Protein AF-A0A1C6A545-F1 (afdb_monomer_lite)

Structure (mmCIF, N/CA/C/O backbone):
data_AF-A0A1C6A545-F1
#
_entry.id   AF-A0A1C6A545-F1
#
loop_
_atom_site.group_PDB
_atom_site.id
_atom_site.type_symbol
_atom_site.label_atom_id
_atom_site.label_alt_id
_atom_site.label_comp_id
_atom_site.label_asym_id
_atom_site.label_entity_id
_atom_site.label_seq_id
_atom_site.pdbx_PDB_ins_code
_atom_site.Cartn_x
_atom_site.Cartn_y
_atom_site.Cartn_z
_atom_site.occupancy
_atom_site.B_iso_or_equiv
_atom_site.auth_seq_id
_atom_site.auth_comp_id
_atom_site.auth_asym_id
_atom_site.auth_atom_id
_atom_site.pdbx_PDB_model_num
ATOM 1 N N . MET A 1 1 ? 25.039 0.301 -13.880 1.00 51.09 1 MET A N 1
ATOM 2 C CA . MET A 1 1 ? 23.680 0.218 -13.299 1.00 51.09 1 MET A CA 1
ATOM 3 C C . MET A 1 1 ? 23.196 -1.158 -13.686 1.00 51.09 1 MET A C 1
ATOM 5 O O . MET A 1 1 ? 22.296 -1.303 -14.499 1.00 51.09 1 MET A O 1
ATOM 9 N N . ASP A 1 2 ? 23.925 -2.162 -13.220 1.00 51.72 2 ASP A N 1
ATOM 10 C CA . ASP A 1 2 ? 23.934 -3.459 -13.879 1.00 51.72 2 ASP A CA 1
ATOM 11 C C . ASP A 1 2 ? 23.204 -4.393 -12.917 1.00 51.72 2 ASP A C 1
ATOM 13 O O . ASP A 1 2 ? 23.581 -4.482 -11.751 1.00 51.72 2 ASP A O 1
ATOM 17 N N . ASP A 1 3 ? 22.106 -4.969 -13.412 1.00 74.62 3 ASP A N 1
ATOM 18 C CA . ASP A 1 3 ? 21.202 -5.942 -12.782 1.00 74.62 3 ASP A CA 1
ATOM 19 C C . ASP A 1 3 ? 19.946 -5.513 -12.007 1.00 74.62 3 ASP A C 1
ATOM 21 O O . ASP A 1 3 ? 19.265 -6.388 -11.479 1.00 74.62 3 ASP A O 1
ATOM 25 N N . ILE A 1 4 ? 19.475 -4.255 -12.047 1.00 82.94 4 ILE A N 1
ATOM 26 C CA . ILE A 1 4 ? 18.095 -3.992 -11.557 1.00 82.94 4 ILE A CA 1
ATOM 27 C C . ILE A 1 4 ? 17.042 -4.753 -12.384 1.00 82.94 4 ILE A C 1
ATOM 29 O O . ILE A 1 4 ? 16.079 -5.279 -11.837 1.00 82.94 4 ILE A O 1
ATOM 33 N N . LEU A 1 5 ? 17.245 -4.864 -13.701 1.00 81.31 5 LEU A N 1
ATOM 34 C CA . LEU A 1 5 ? 16.376 -5.644 -14.587 1.00 81.31 5 LEU A CA 1
ATOM 35 C C . LEU A 1 5 ? 16.399 -7.137 -14.272 1.00 81.31 5 LEU A C 1
ATOM 37 O O . LEU A 1 5 ? 15.358 -7.784 -14.309 1.00 81.31 5 LEU A O 1
ATOM 41 N N . TYR A 1 6 ? 17.577 -7.674 -13.970 1.00 83.75 6 TYR A N 1
ATOM 42 C CA . TYR A 1 6 ? 17.747 -9.079 -13.625 1.00 83.75 6 TYR A CA 1
ATOM 43 C C . TYR A 1 6 ? 17.156 -9.390 -12.248 1.00 83.75 6 TYR A C 1
ATOM 45 O O . TYR A 1 6 ? 16.419 -10.360 -12.112 1.00 83.75 6 TYR A O 1
ATOM 53 N N . ALA A 1 7 ? 17.373 -8.518 -11.257 1.00 87.00 7 ALA A N 1
ATOM 54 C CA . ALA A 1 7 ? 16.747 -8.632 -9.943 1.00 87.00 7 ALA A CA 1
ATOM 55 C C . ALA A 1 7 ? 15.213 -8.543 -10.033 1.00 87.00 7 ALA A C 1
ATOM 57 O O . ALA A 1 7 ? 14.513 -9.341 -9.415 1.00 87.00 7 ALA A O 1
ATOM 58 N N . LEU A 1 8 ? 14.673 -7.635 -10.857 1.00 84.12 8 LEU A N 1
ATOM 59 C CA . LEU A 1 8 ? 13.237 -7.578 -11.156 1.00 84.12 8 LEU A CA 1
ATOM 60 C C . LEU A 1 8 ? 12.734 -8.865 -11.826 1.00 84.12 8 LEU A C 1
ATOM 62 O O . LEU A 1 8 ? 11.669 -9.359 -11.467 1.00 84.12 8 LEU A O 1
ATOM 66 N N . TRP A 1 9 ? 13.484 -9.404 -12.791 1.00 82.25 9 TRP A N 1
ATOM 67 C CA . TRP A 1 9 ? 13.118 -10.623 -13.517 1.00 82.25 9 TRP A CA 1
ATOM 68 C C . TRP A 1 9 ? 13.090 -11.864 -12.618 1.00 82.25 9 TRP A C 1
ATOM 70 O O . TRP A 1 9 ? 12.163 -12.667 -12.712 1.00 82.25 9 TRP A O 1
ATOM 80 N N . ASN A 1 10 ? 14.074 -12.007 -11.730 1.00 87.75 10 ASN A N 1
ATOM 81 C CA . ASN A 1 10 ? 14.158 -13.134 -10.799 1.00 87.75 10 ASN A CA 1
ATOM 82 C C . ASN A 1 10 ? 13.249 -12.984 -9.573 1.00 87.75 10 ASN A C 1
ATOM 84 O O . ASN A 1 10 ? 13.068 -13.947 -8.833 1.00 87.75 10 ASN A O 1
ATOM 88 N N . GLY A 1 11 ? 12.666 -11.800 -9.361 1.00 83.00 11 GLY A N 1
ATOM 89 C CA . GLY A 1 11 ? 11.874 -11.498 -8.168 1.00 83.00 11 GLY A CA 1
ATOM 90 C C . GLY A 1 11 ? 12.715 -11.174 -6.929 1.00 83.00 11 GLY A C 1
ATOM 91 O O . GLY A 1 11 ? 12.173 -11.129 -5.831 1.00 83.00 11 GLY A O 1
ATOM 92 N N . ASP A 1 12 ? 14.012 -10.914 -7.101 1.00 87.00 12 ASP A N 1
ATOM 93 C CA . ASP A 1 12 ? 14.949 -10.545 -6.031 1.00 87.00 12 ASP A CA 1
ATOM 94 C C . ASP A 1 12 ? 14.883 -9.047 -5.675 1.00 87.00 12 ASP A C 1
ATOM 96 O O . ASP A 1 12 ? 15.572 -8.579 -4.768 1.00 87.00 12 ASP A O 1
ATOM 100 N N . TYR A 1 13 ? 14.081 -8.269 -6.406 1.00 84.31 13 TYR A N 1
ATOM 101 C CA . TYR A 1 13 ? 13.854 -6.853 -6.140 1.00 84.31 13 TYR A CA 1
ATOM 102 C C . TYR A 1 13 ? 12.514 -6.630 -5.432 1.00 84.31 13 TYR A C 1
ATOM 104 O O . TYR A 1 13 ? 11.457 -6.674 -6.064 1.00 84.31 13 TYR A O 1
ATOM 112 N N . ASP A 1 14 ? 12.575 -6.308 -4.139 1.00 82.56 14 ASP A N 1
ATOM 113 C CA . ASP A 1 14 ? 11.464 -5.718 -3.391 1.00 82.56 14 ASP A CA 1
ATOM 114 C C . ASP A 1 14 ? 11.800 -4.248 -3.073 1.00 82.56 14 ASP A C 1
ATOM 116 O O . ASP A 1 14 ? 12.761 -3.978 -2.349 1.00 82.56 14 ASP A O 1
ATOM 120 N N . PRO A 1 15 ? 11.059 -3.267 -3.623 1.00 79.19 15 PRO A N 1
ATOM 121 C CA . PRO A 1 15 ? 11.247 -1.861 -3.277 1.00 79.19 15 PRO A CA 1
ATOM 122 C C . PRO A 1 15 ? 10.719 -1.518 -1.876 1.00 79.19 15 PRO A C 1
ATOM 124 O O . PRO A 1 15 ? 10.925 -0.394 -1.411 1.00 79.19 15 PRO A O 1
ATOM 127 N N . THR A 1 16 ? 9.996 -2.433 -1.225 1.00 81.81 16 THR A N 1
ATOM 128 C CA . THR A 1 16 ? 9.474 -2.239 0.126 1.00 81.81 16 THR A CA 1
ATOM 129 C C . THR A 1 16 ? 10.630 -2.324 1.121 1.00 81.81 16 THR A C 1
ATOM 131 O O . THR A 1 16 ? 11.339 -3.329 1.139 1.00 81.81 16 THR A O 1
ATOM 134 N N . PRO A 1 17 ? 10.844 -1.301 1.967 1.00 77.62 17 PRO A N 1
ATOM 135 C CA . PRO A 1 17 ? 11.842 -1.382 3.024 1.00 77.62 17 PRO A CA 1
ATOM 136 C C . PRO A 1 17 ? 11.577 -2.589 3.930 1.00 77.62 17 PRO A C 1
ATOM 138 O O . PRO A 1 17 ? 10.426 -2.851 4.296 1.00 77.62 17 PRO A O 1
ATOM 141 N N . GLU A 1 18 ? 12.636 -3.307 4.313 1.00 81.44 18 GLU A N 1
ATOM 142 C CA . GLU A 1 18 ? 12.524 -4.334 5.346 1.00 81.44 18 GLU A CA 1
ATOM 143 C C . GLU A 1 18 ? 12.010 -3.696 6.633 1.00 81.44 18 GLU A C 1
ATOM 145 O O . GLU A 1 18 ? 12.576 -2.723 7.130 1.00 81.44 18 GLU A O 1
ATOM 150 N N . ARG A 1 19 ? 10.926 -4.256 7.172 1.00 81.50 19 ARG A N 1
ATOM 151 C CA . ARG A 1 19 ? 10.322 -3.746 8.399 1.00 81.50 19 ARG A CA 1
ATOM 152 C C . ARG A 1 19 ? 11.175 -4.145 9.586 1.00 81.50 19 ARG A C 1
ATOM 154 O O . ARG A 1 19 ? 11.293 -5.335 9.895 1.00 81.50 19 ARG A O 1
ATOM 161 N N . ASP A 1 20 ? 11.718 -3.160 10.279 1.00 87.94 20 ASP A N 1
ATOM 162 C CA . ASP A 1 20 ? 12.520 -3.403 11.465 1.00 87.94 20 ASP A CA 1
ATOM 163 C C . ASP A 1 20 ? 11.665 -3.434 12.751 1.00 87.94 20 ASP A C 1
ATOM 165 O O . ASP A 1 20 ? 10.426 -3.462 12.746 1.00 87.94 20 ASP A O 1
ATOM 169 N N . ARG A 1 21 ? 12.337 -3.506 13.904 1.00 89.44 21 ARG A N 1
ATOM 170 C CA . ARG A 1 21 ? 11.650 -3.500 15.203 1.00 89.44 21 ARG A CA 1
ATOM 171 C C . ARG A 1 21 ? 10.972 -2.161 15.494 1.00 89.44 21 ARG A C 1
ATOM 173 O O . ARG A 1 21 ? 9.972 -2.164 16.212 1.00 89.44 21 ARG A O 1
ATOM 180 N N . GLU A 1 22 ? 11.497 -1.057 14.973 1.00 91.31 22 GLU A N 1
ATOM 181 C CA . GLU A 1 22 ? 10.927 0.278 15.154 1.00 91.31 22 GLU A CA 1
ATOM 182 C C . GLU A 1 22 ? 9.628 0.403 14.353 1.00 91.31 22 GLU A C 1
ATOM 184 O O . GLU A 1 22 ? 8.604 0.793 14.915 1.00 91.31 22 GLU A O 1
ATOM 189 N N . ASP A 1 23 ? 9.607 -0.074 13.107 1.00 89.75 23 ASP A N 1
ATOM 190 C CA . ASP A 1 23 ? 8.399 -0.131 12.276 1.00 89.75 23 ASP A CA 1
ATOM 191 C C . ASP A 1 23 ? 7.294 -0.977 12.907 1.00 89.75 23 ASP A C 1
ATOM 193 O O . ASP A 1 23 ? 6.100 -0.666 12.806 1.00 89.75 23 ASP A O 1
ATOM 197 N N . LYS A 1 24 ? 7.672 -2.076 13.567 1.00 90.25 24 LYS A N 1
ATOM 198 C CA . LYS A 1 24 ? 6.718 -2.891 14.320 1.00 90.25 24 LYS A CA 1
ATOM 199 C C . LYS A 1 24 ? 6.164 -2.128 15.524 1.00 90.25 24 LYS A C 1
ATOM 201 O O . LYS A 1 24 ? 4.951 -2.113 15.711 1.00 90.25 24 LYS A O 1
ATOM 206 N N . ALA A 1 25 ? 7.021 -1.468 16.301 1.00 94.38 25 ALA A N 1
ATOM 207 C CA . ALA A 1 25 ? 6.594 -0.687 17.460 1.00 94.38 25 ALA A CA 1
ATOM 208 C C . ALA A 1 25 ? 5.659 0.469 17.064 1.00 94.38 25 ALA A C 1
ATOM 210 O O . ALA A 1 25 ? 4.632 0.682 17.708 1.00 94.38 25 ALA A O 1
ATOM 211 N N . LEU A 1 26 ? 5.966 1.169 15.967 1.00 94.88 26 LEU A N 1
ATOM 212 C CA . LEU A 1 26 ? 5.107 2.212 15.405 1.00 94.88 26 LEU A CA 1
ATOM 213 C C . LEU A 1 26 ? 3.761 1.648 14.938 1.00 94.88 26 LEU A C 1
ATOM 215 O O . LEU A 1 26 ? 2.718 2.258 15.179 1.00 94.88 26 LEU A O 1
ATOM 219 N N . SER A 1 27 ? 3.762 0.467 14.314 1.00 91.62 27 SER A N 1
ATOM 220 C CA . SER A 1 27 ? 2.536 -0.227 13.907 1.00 91.62 27 SER A CA 1
ATOM 221 C C . SER A 1 27 ? 1.655 -0.580 15.109 1.00 91.62 27 SER A C 1
ATOM 223 O O . SER A 1 27 ? 0.448 -0.337 15.077 1.00 91.62 27 SER A O 1
ATOM 225 N N . ASP A 1 28 ? 2.247 -1.113 16.178 1.00 94.69 28 ASP A N 1
ATOM 226 C CA . ASP A 1 28 ? 1.530 -1.465 17.407 1.00 94.69 28 ASP A CA 1
ATOM 227 C C . ASP A 1 28 ? 0.960 -0.210 18.093 1.00 94.69 28 ASP A C 1
ATOM 229 O O . ASP A 1 28 ? -0.198 -0.193 18.520 1.00 94.69 28 ASP A O 1
ATOM 233 N N . GLN A 1 29 ? 1.737 0.876 18.143 1.00 96.00 29 GLN A N 1
ATOM 234 C CA . GLN A 1 29 ? 1.296 2.158 18.693 1.00 96.00 29 GLN A CA 1
ATOM 235 C C . GLN A 1 29 ? 0.143 2.761 17.876 1.00 96.00 29 GLN A C 1
ATOM 237 O O . GLN A 1 29 ? -0.840 3.242 18.444 1.00 96.00 29 GLN A O 1
ATOM 242 N N . SER A 1 30 ? 0.228 2.701 16.546 1.00 93.44 30 SER A N 1
ATOM 243 C CA . SER A 1 30 ? -0.838 3.158 15.652 1.00 93.44 30 SER A CA 1
ATOM 244 C C . SER A 1 30 ? -2.138 2.381 15.884 1.00 93.44 30 SER A C 1
ATOM 246 O O . SER A 1 30 ? -3.207 2.987 15.983 1.00 93.44 30 SER A O 1
ATOM 248 N N . ALA A 1 31 ? -2.053 1.060 16.074 1.00 93.25 31 ALA A N 1
ATOM 249 C CA . ALA A 1 31 ? -3.214 0.226 16.378 1.00 93.25 31 ALA A CA 1
ATOM 250 C C . ALA A 1 31 ? -3.867 0.597 17.722 1.00 93.25 31 ALA A C 1
ATOM 252 O O . ALA A 1 31 ? -5.094 0.690 17.808 1.00 93.25 31 ALA A O 1
ATOM 253 N N . GLN A 1 32 ? -3.065 0.867 18.759 1.00 95.88 32 GLN A N 1
ATOM 254 C CA . GLN A 1 32 ? -3.575 1.318 20.060 1.00 95.88 32 GLN A CA 1
ATOM 255 C C . GLN A 1 32 ? -4.310 2.656 19.950 1.00 95.88 32 GLN A C 1
ATOM 257 O O . GLN A 1 32 ? -5.430 2.785 20.451 1.00 95.88 32 GLN A O 1
ATOM 262 N N . PHE A 1 33 ? -3.730 3.632 19.246 1.00 96.06 33 PHE A N 1
ATOM 263 C CA . PHE A 1 33 ? -4.405 4.905 18.994 1.00 96.06 33 PHE A CA 1
ATOM 264 C C . PHE A 1 33 ? -5.690 4.724 18.183 1.00 96.06 33 PHE A C 1
ATOM 266 O O . PHE A 1 33 ? -6.708 5.319 18.528 1.00 96.06 33 PHE A O 1
ATOM 273 N N . GLY A 1 34 ? -5.685 3.860 17.165 1.00 94.38 34 GLY A N 1
ATOM 274 C CA . GLY A 1 34 ? -6.887 3.523 16.402 1.00 94.38 34 GLY A CA 1
ATOM 275 C C . GLY A 1 34 ? -8.005 2.952 17.280 1.00 94.38 34 GLY A C 1
ATOM 276 O O . GLY A 1 34 ? -9.166 3.330 17.123 1.00 94.38 34 GLY A O 1
ATOM 277 N N . SER A 1 35 ? -7.663 2.105 18.256 1.00 95.56 35 SER A N 1
ATOM 278 C CA . SER A 1 35 ? -8.630 1.590 19.232 1.00 95.56 35 SER A CA 1
ATOM 279 C C . SER A 1 35 ? -9.208 2.699 20.114 1.00 95.56 35 SER A C 1
ATOM 281 O O . SER A 1 35 ? -10.418 2.730 20.325 1.00 95.56 35 SER A O 1
ATOM 283 N N . ALA A 1 36 ? -8.376 3.628 20.591 1.00 96.56 36 ALA A N 1
ATOM 284 C CA . ALA A 1 36 ? -8.831 4.756 21.405 1.00 96.56 36 ALA A CA 1
ATOM 285 C C . ALA A 1 36 ? -9.741 5.715 20.614 1.00 96.56 36 ALA A C 1
ATOM 287 O O . ALA A 1 36 ? -10.760 6.178 21.125 1.00 96.56 36 ALA A O 1
ATOM 288 N N . VAL A 1 37 ? -9.420 5.978 19.343 1.00 95.50 37 VAL A N 1
ATOM 289 C CA . VAL A 1 37 ? -10.274 6.776 18.447 1.00 95.50 37 VAL A CA 1
ATOM 290 C C . VAL A 1 37 ? -11.616 6.077 18.226 1.00 95.50 37 VAL A C 1
ATOM 292 O O . VAL A 1 37 ? -12.661 6.715 18.340 1.00 95.50 37 VAL A O 1
ATOM 295 N N . LYS A 1 38 ? -11.612 4.761 17.984 1.00 96.44 38 LYS A N 1
ATOM 296 C CA . LYS A 1 38 ? -12.846 3.974 17.867 1.00 96.44 38 LYS A CA 1
ATOM 297 C C . LYS A 1 38 ? -13.694 4.042 19.137 1.00 96.44 38 LYS A C 1
ATOM 299 O O . LYS A 1 38 ? -14.911 4.162 19.038 1.00 96.44 38 LYS A O 1
ATOM 304 N N . GLU A 1 39 ? -13.079 3.952 20.313 1.00 97.38 39 GLU A N 1
ATOM 305 C CA . GLU A 1 39 ? -13.789 4.046 21.593 1.00 97.38 39 GLU A CA 1
ATOM 306 C C . GLU A 1 39 ? -14.449 5.420 21.776 1.00 97.38 39 GLU A C 1
ATOM 308 O O . GLU A 1 39 ? -15.602 5.498 22.194 1.00 97.38 39 GLU A O 1
ATOM 313 N N . ALA A 1 40 ? -13.755 6.497 21.399 1.00 97.69 40 ALA A N 1
ATOM 314 C CA . ALA A 1 40 ? -14.254 7.861 21.549 1.00 97.69 40 ALA A CA 1
ATOM 315 C C . ALA A 1 40 ? -15.326 8.254 20.516 1.00 97.69 40 ALA A C 1
ATOM 317 O O . ALA A 1 40 ? -16.263 8.978 20.851 1.00 97.69 40 ALA A O 1
ATOM 318 N N . PHE A 1 41 ? -15.188 7.811 19.263 1.00 96.56 41 PHE A N 1
ATOM 319 C CA . PHE A 1 41 ? -16.013 8.282 18.140 1.00 96.56 41 PHE A CA 1
ATOM 320 C C . PHE A 1 41 ? -16.972 7.228 17.572 1.00 96.56 41 PHE A C 1
ATOM 322 O O . PHE A 1 41 ? -17.845 7.560 16.768 1.00 96.56 41 PHE A O 1
ATOM 329 N N . GLY A 1 42 ? -16.853 5.973 18.005 1.00 97.00 42 GLY A N 1
ATOM 330 C CA . GLY A 1 42 ? -17.700 4.872 17.563 1.00 97.00 42 GLY A CA 1
ATOM 331 C C . GLY A 1 42 ? -17.292 4.269 16.217 1.00 97.00 42 GLY A C 1
ATOM 332 O O . GLY A 1 42 ? -16.364 4.717 15.541 1.00 97.00 42 GLY A O 1
ATOM 333 N N . LEU A 1 43 ? -17.999 3.202 15.838 1.00 96.06 43 LEU A N 1
ATOM 334 C CA . LEU A 1 43 ? -17.702 2.419 14.637 1.00 96.06 43 LEU A CA 1
ATOM 335 C C . LEU A 1 43 ? -18.010 3.196 13.349 1.00 96.06 43 LEU A C 1
ATOM 337 O O . LEU A 1 43 ? -17.159 3.256 12.473 1.00 96.06 43 LEU A O 1
ATOM 341 N N . ASP A 1 44 ? -19.163 3.866 13.275 1.00 97.75 44 ASP A N 1
ATOM 342 C CA . ASP A 1 44 ? -19.583 4.610 12.077 1.00 97.75 44 ASP A CA 1
ATOM 343 C C . ASP A 1 44 ? -18.571 5.693 11.666 1.00 97.75 44 ASP A C 1
ATOM 345 O O . ASP A 1 44 ? -18.376 5.967 10.481 1.00 97.75 44 ASP A O 1
ATOM 349 N N . PHE A 1 45 ? -17.913 6.325 12.646 1.00 97.00 45 PHE A N 1
ATOM 350 C CA . PHE A 1 45 ? -16.828 7.267 12.382 1.00 97.00 45 PHE A CA 1
ATOM 351 C C . PHE A 1 45 ? -15.617 6.563 11.764 1.00 97.00 45 PHE A C 1
ATOM 353 O O . PHE A 1 45 ? -15.061 7.054 10.782 1.00 97.00 45 PHE A O 1
ATOM 360 N N . MET A 1 46 ? -15.226 5.414 12.321 1.00 96.69 46 MET A N 1
ATOM 361 C CA . MET A 1 46 ? -14.102 4.622 11.820 1.00 96.69 46 MET A CA 1
ATOM 362 C C . MET A 1 46 ? -14.354 4.095 10.410 1.00 96.69 46 MET A C 1
ATOM 364 O O . MET A 1 46 ? -13.428 4.106 9.605 1.00 96.69 46 MET A O 1
ATOM 368 N N . ASP A 1 47 ? -15.586 3.698 10.093 1.00 97.44 47 ASP A N 1
ATOM 369 C CA . ASP A 1 47 ? -15.950 3.217 8.759 1.00 97.44 47 ASP A CA 1
ATOM 370 C C . ASP A 1 47 ? -15.808 4.339 7.722 1.00 97.44 47 ASP A C 1
ATOM 372 O O . ASP A 1 47 ? -15.097 4.182 6.731 1.00 97.44 47 ASP A O 1
ATOM 376 N N . ARG A 1 48 ? -16.368 5.526 7.998 1.00 97.31 48 ARG A N 1
ATOM 377 C CA . ARG A 1 48 ? -16.215 6.700 7.116 1.00 97.31 48 ARG A CA 1
ATOM 378 C C . ARG A 1 48 ? -14.764 7.154 6.990 1.00 97.31 48 ARG A C 1
ATOM 380 O O . ARG A 1 48 ? -14.323 7.545 5.912 1.00 97.31 48 ARG A O 1
ATOM 387 N N . TRP A 1 49 ? -14.013 7.129 8.091 1.00 95.56 49 TRP A N 1
ATOM 388 C CA . TRP A 1 49 ? -12.581 7.418 8.066 1.00 95.56 49 TRP A CA 1
ATOM 389 C C . TRP A 1 49 ? -11.831 6.411 7.183 1.00 95.56 49 TRP A C 1
ATOM 391 O O . TRP A 1 49 ? -10.995 6.802 6.369 1.00 95.56 49 TRP A O 1
ATOM 401 N N . GLY A 1 50 ? -12.173 5.127 7.303 1.00 95.25 50 GLY A N 1
ATOM 402 C CA . GLY A 1 50 ? -11.639 4.042 6.490 1.00 95.25 50 GLY A CA 1
ATOM 403 C C . GLY A 1 50 ? -11.943 4.204 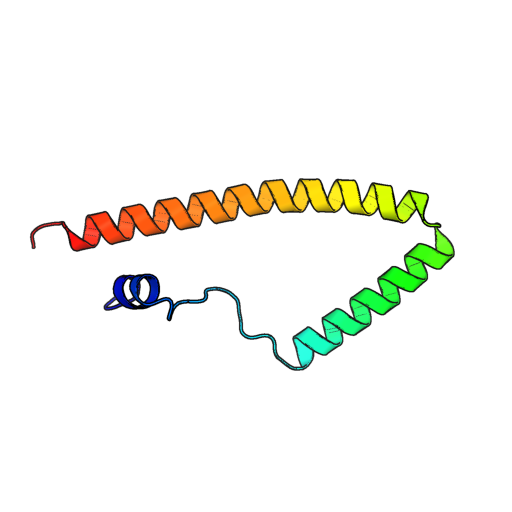5.003 1.00 95.25 50 GLY A C 1
ATOM 404 O O . GLY A 1 50 ? -11.038 4.035 4.193 1.00 95.25 50 GLY A O 1
ATOM 405 N N . GLU A 1 51 ? -13.163 4.599 4.633 1.00 97.81 51 GLU A N 1
ATOM 406 C CA . GLU A 1 51 ? -13.536 4.888 3.239 1.00 97.81 51 GLU A CA 1
ATOM 407 C C . GLU A 1 51 ? -12.662 5.997 2.633 1.00 97.81 51 GLU A C 1
ATOM 409 O O . GLU A 1 51 ? -12.126 5.843 1.534 1.00 97.81 51 GLU A O 1
ATOM 414 N N . ILE A 1 52 ? -12.455 7.094 3.371 1.00 97.00 52 ILE A N 1
ATOM 415 C CA . ILE A 1 52 ? -11.619 8.220 2.926 1.00 97.00 52 ILE A CA 1
ATOM 416 C C . ILE A 1 52 ? -10.155 7.792 2.765 1.00 97.00 52 ILE A C 1
ATOM 418 O O . ILE A 1 52 ? -9.509 8.137 1.770 1.00 97.00 52 ILE A O 1
ATOM 422 N N . GLU A 1 53 ? -9.604 7.062 3.737 1.00 95.44 53 GLU A N 1
ATOM 423 C CA . GLU A 1 53 ? -8.227 6.568 3.650 1.00 95.44 53 GLU A CA 1
ATOM 424 C C . GLU A 1 53 ? -8.055 5.505 2.560 1.00 95.44 53 GLU A C 1
ATOM 426 O O . GLU A 1 53 ? -7.020 5.492 1.891 1.00 95.44 53 GLU A 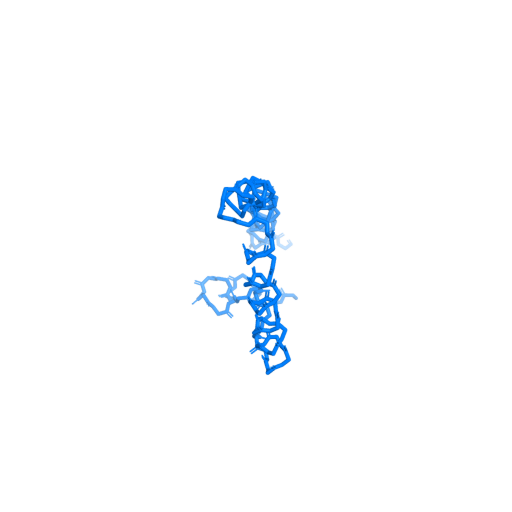O 1
ATOM 431 N N . GLY A 1 54 ? -9.079 4.685 2.315 1.00 95.00 54 GLY A N 1
ATOM 432 C CA . GLY A 1 54 ? -9.145 3.750 1.195 1.00 95.00 54 GLY A CA 1
ATOM 433 C C . GLY A 1 54 ? -9.063 4.471 -0.147 1.00 95.00 54 GLY A C 1
ATOM 434 O O . GLY A 1 54 ? -8.167 4.194 -0.939 1.00 95.00 54 GLY A O 1
ATOM 435 N N . GLU A 1 55 ? -9.897 5.490 -0.370 1.00 96.06 55 GLU A N 1
ATOM 436 C CA . GLU A 1 55 ? -9.856 6.269 -1.613 1.00 96.06 55 GLU A CA 1
ATOM 437 C C . GLU A 1 55 ? -8.502 6.980 -1.801 1.00 96.06 55 GLU A C 1
ATOM 439 O O . GLU A 1 55 ? -7.948 7.052 -2.905 1.00 96.06 55 GLU A O 1
ATOM 444 N N . ARG A 1 56 ? -7.914 7.493 -0.712 1.00 94.56 56 ARG A N 1
ATOM 445 C CA . ARG A 1 56 ? -6.554 8.052 -0.740 1.00 94.56 56 ARG A CA 1
ATOM 446 C C . ARG A 1 56 ? -5.517 6.994 -1.114 1.00 94.56 56 ARG A C 1
ATOM 448 O O . ARG A 1 56 ? -4.614 7.298 -1.898 1.00 94.56 56 ARG A O 1
ATOM 455 N N . ALA A 1 57 ? -5.620 5.790 -0.557 1.00 93.19 57 ALA A N 1
ATOM 456 C CA . ALA A 1 57 ? -4.729 4.680 -0.863 1.00 93.19 57 ALA A CA 1
ATOM 457 C C . ALA A 1 57 ? -4.844 4.264 -2.331 1.00 93.19 57 ALA A C 1
ATOM 459 O O . ALA A 1 57 ? -3.811 4.159 -2.985 1.00 93.19 57 ALA A O 1
ATOM 460 N N . ASP A 1 58 ? -6.053 4.161 -2.881 1.00 93.88 58 ASP A N 1
ATOM 461 C CA . ASP A 1 58 ? -6.284 3.824 -4.290 1.00 93.88 58 ASP A CA 1
ATOM 462 C C . ASP A 1 58 ? -5.650 4.850 -5.235 1.00 93.88 58 ASP A C 1
ATOM 464 O O . ASP A 1 58 ? -4.954 4.504 -6.196 1.00 93.88 5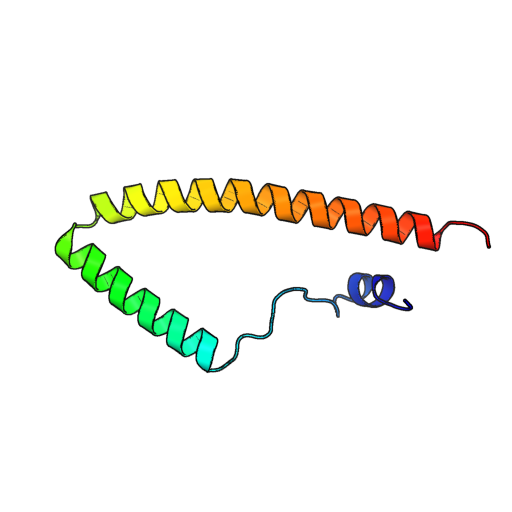8 ASP A O 1
ATOM 468 N N . ARG A 1 59 ? -5.811 6.144 -4.929 1.00 91.44 59 ARG A N 1
ATOM 469 C CA . ARG A 1 59 ? -5.184 7.226 -5.707 1.00 91.44 59 ARG A CA 1
ATOM 470 C C . ARG A 1 59 ? -3.655 7.143 -5.672 1.00 91.44 59 ARG A C 1
ATOM 472 O O . ARG A 1 59 ? -3.016 7.349 -6.706 1.00 91.44 59 ARG A O 1
ATOM 479 N N . ARG A 1 60 ? -3.058 6.844 -4.511 1.00 91.62 60 ARG A N 1
ATOM 480 C CA . ARG A 1 60 ? -1.601 6.641 -4.378 1.00 91.62 60 ARG A CA 1
ATOM 481 C C . ARG A 1 60 ? -1.141 5.373 -5.093 1.00 91.62 60 ARG A C 1
ATOM 483 O O . ARG A 1 60 ? -0.149 5.415 -5.814 1.00 91.62 60 ARG A O 1
ATOM 490 N N . ALA A 1 61 ? -1.880 4.276 -4.961 1.00 91.44 61 ALA A N 1
ATOM 491 C CA . ALA A 1 61 ? -1.584 3.005 -5.612 1.00 91.44 61 ALA A CA 1
ATOM 492 C C . ALA A 1 61 ? -1.531 3.163 -7.135 1.00 91.44 61 ALA A C 1
ATOM 494 O O . ALA A 1 61 ? -0.588 2.691 -7.769 1.00 91.44 61 ALA A O 1
ATOM 495 N N . PHE A 1 62 ? -2.465 3.921 -7.720 1.00 90.06 62 PHE A N 1
ATOM 496 C CA . PHE A 1 62 ? -2.422 4.244 -9.146 1.00 90.06 62 PHE A CA 1
ATOM 497 C C . PHE A 1 62 ? -1.146 5.005 -9.543 1.00 90.06 62 PHE A C 1
ATOM 499 O O . PHE A 1 62 ? -0.549 4.719 -10.582 1.00 90.06 62 PHE A O 1
ATOM 506 N N . GLN A 1 63 ? -0.695 5.959 -8.722 1.00 89.19 63 GLN A N 1
ATOM 507 C CA . GLN A 1 63 ? 0.555 6.684 -8.973 1.00 89.19 63 GLN A CA 1
ATOM 508 C C . GLN A 1 63 ? 1.773 5.760 -8.888 1.00 89.19 63 GLN A C 1
ATOM 510 O O . GLN A 1 63 ? 2.611 5.791 -9.787 1.00 89.19 63 GLN A O 1
ATOM 515 N N . HIS A 1 64 ? 1.850 4.904 -7.867 1.00 89.38 64 HIS A N 1
ATOM 516 C CA . HIS A 1 64 ? 2.932 3.927 -7.725 1.00 89.38 64 HIS A CA 1
ATOM 517 C C . HIS A 1 64 ? 2.974 2.949 -8.900 1.00 89.38 64 HIS A C 1
ATOM 519 O O . HIS A 1 64 ? 4.037 2.743 -9.483 1.00 89.38 64 HIS A O 1
ATOM 525 N N . TYR A 1 65 ? 1.818 2.426 -9.316 1.00 89.19 65 TYR A N 1
ATOM 526 C CA . TYR A 1 65 ? 1.705 1.592 -10.509 1.00 89.19 65 TYR A CA 1
ATOM 527 C C . TYR A 1 65 ? 2.208 2.324 -11.759 1.00 89.19 65 TYR A C 1
ATOM 529 O O . TYR A 1 65 ? 3.022 1.791 -12.511 1.00 89.19 65 TYR A O 1
ATOM 537 N N . ARG A 1 66 ? 1.763 3.568 -11.971 1.00 91.38 66 ARG A N 1
ATOM 538 C CA . ARG A 1 66 ? 2.155 4.375 -13.134 1.00 91.38 66 ARG A CA 1
ATOM 539 C C . ARG A 1 66 ? 3.662 4.616 -13.185 1.00 91.38 66 ARG A C 1
ATOM 541 O O . ARG A 1 66 ? 4.251 4.500 -14.260 1.00 91.38 66 ARG A O 1
ATOM 548 N N . GLU A 1 67 ? 4.279 4.974 -12.063 1.00 92.00 67 GLU A N 1
ATOM 549 C CA . GLU A 1 67 ? 5.724 5.216 -12.012 1.00 92.00 67 GLU A CA 1
ATOM 550 C C . GLU A 1 67 ? 6.527 3.917 -12.148 1.00 92.00 67 GLU A C 1
ATOM 552 O O . GLU A 1 67 ? 7.495 3.889 -12.909 1.00 92.00 67 GLU A O 1
ATOM 557 N N . GLY A 1 68 ? 6.078 2.819 -11.533 1.00 89.19 68 GLY A N 1
ATOM 558 C CA . GLY A 1 68 ? 6.673 1.493 -11.720 1.00 89.19 68 GLY A CA 1
ATOM 559 C C . GLY A 1 68 ? 6.614 1.024 -13.177 1.00 89.19 68 GLY A C 1
ATOM 560 O O . GLY A 1 68 ? 7.620 0.586 -13.733 1.00 89.19 68 GLY A O 1
ATOM 561 N N . PHE A 1 69 ? 5.472 1.208 -13.845 1.00 90.38 69 PHE A N 1
ATOM 562 C CA . PHE A 1 69 ? 5.317 0.899 -15.268 1.00 90.38 69 PHE A CA 1
ATOM 563 C C . PHE A 1 69 ? 6.262 1.736 -16.143 1.00 90.38 69 PHE A C 1
ATOM 565 O O . PHE A 1 69 ? 6.937 1.206 -17.026 1.00 90.38 69 PHE A O 1
ATOM 572 N N . ARG A 1 70 ? 6.355 3.048 -15.884 1.00 92.50 70 ARG A N 1
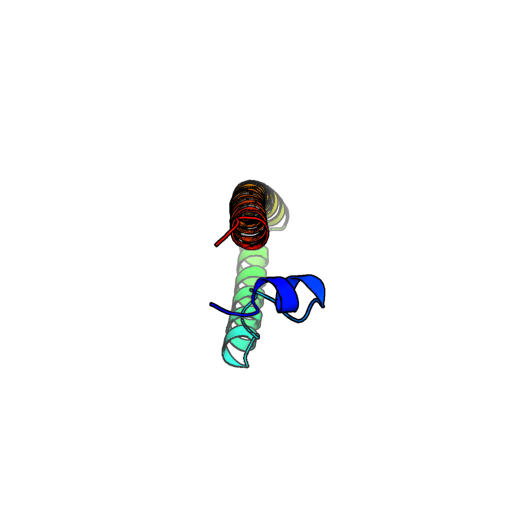ATOM 573 C CA . ARG A 1 70 ? 7.281 3.947 -16.595 1.00 92.50 70 ARG A CA 1
ATOM 574 C C . ARG A 1 70 ? 8.736 3.530 -16.421 1.00 92.50 70 ARG A C 1
ATOM 576 O O . ARG A 1 70 ? 9.483 3.565 -17.398 1.00 92.50 70 ARG A O 1
ATOM 583 N N . LEU A 1 71 ? 9.128 3.157 -15.204 1.00 89.69 71 LEU A N 1
ATOM 584 C CA . LEU A 1 71 ? 10.463 2.646 -14.915 1.00 89.69 71 LEU A CA 1
ATOM 585 C C . LEU A 1 71 ? 10.728 1.357 -15.699 1.00 89.69 71 LEU A C 1
ATOM 587 O O . LEU A 1 71 ? 11.725 1.289 -16.410 1.00 89.69 71 LEU A O 1
ATOM 591 N N . GLY A 1 72 ? 9.804 0.393 -15.660 1.00 87.50 72 GLY A N 1
ATOM 592 C CA . GLY A 1 72 ? 9.917 -0.859 -16.411 1.00 87.50 72 GLY A CA 1
ATOM 593 C C . GLY A 1 72 ? 10.112 -0.636 -17.914 1.00 87.50 72 GLY A C 1
ATOM 594 O O . GLY A 1 72 ? 11.036 -1.189 -18.504 1.00 87.50 72 GLY A O 1
ATOM 595 N N . VAL A 1 73 ? 9.315 0.246 -18.531 1.00 90.06 73 VAL A N 1
ATOM 596 C CA . VAL A 1 73 ? 9.470 0.590 -19.958 1.00 90.06 73 VAL A CA 1
ATOM 597 C C . VAL A 1 73 ? 10.834 1.223 -20.242 1.00 90.06 73 VAL A C 1
ATOM 599 O O . VAL A 1 73 ? 11.468 0.868 -21.234 1.00 90.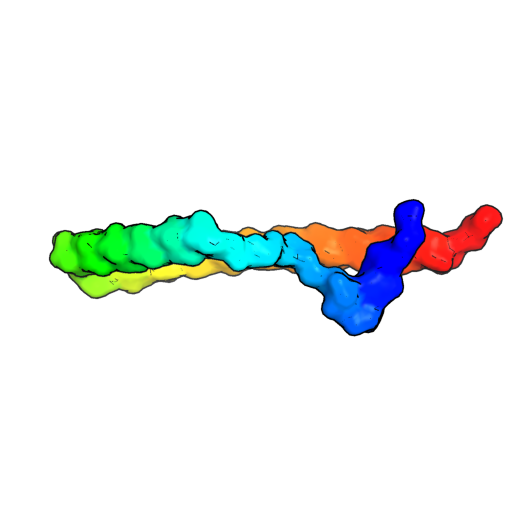06 73 VAL A O 1
ATOM 602 N N . ARG A 1 74 ? 11.305 2.149 -19.396 1.00 89.62 74 ARG A N 1
ATOM 603 C CA . ARG A 1 74 ? 12.628 2.776 -19.569 1.00 89.62 74 ARG A CA 1
ATOM 604 C C . ARG A 1 74 ? 13.747 1.748 -19.506 1.00 89.62 74 ARG A C 1
ATOM 606 O O . ARG A 1 74 ? 14.582 1.737 -20.402 1.00 89.62 74 ARG A O 1
ATOM 613 N N . LEU A 1 75 ? 13.710 0.868 -18.510 1.00 87.25 75 LEU A N 1
ATOM 614 C CA . LEU A 1 75 ? 14.707 -0.181 -18.345 1.00 87.25 75 LEU A CA 1
ATOM 615 C C . LEU A 1 75 ? 14.724 -1.133 -19.553 1.00 87.25 75 LEU A C 1
ATOM 617 O O . LEU A 1 75 ? 15.786 -1.415 -20.097 1.00 87.25 75 LEU A O 1
ATOM 621 N N . VAL A 1 76 ? 13.558 -1.563 -20.049 1.00 88.00 76 VAL A N 1
ATOM 622 C CA . VAL A 1 76 ? 13.479 -2.397 -21.264 1.00 88.00 76 VAL A CA 1
ATOM 623 C C . VAL A 1 76 ? 14.058 -1.671 -22.481 1.00 88.00 76 VAL A C 1
ATOM 625 O O . VAL A 1 76 ? 14.824 -2.264 -23.236 1.00 88.00 76 VAL A O 1
ATOM 628 N N . LEU A 1 77 ? 13.728 -0.389 -22.673 1.00 87.62 77 LEU A N 1
ATOM 629 C CA . LEU A 1 77 ? 14.262 0.411 -23.780 1.00 87.62 77 LEU A CA 1
ATOM 630 C C . LEU A 1 77 ? 15.782 0.598 -23.692 1.00 87.62 77 LEU A C 1
ATOM 632 O O . LEU A 1 77 ? 16.437 0.643 -24.729 1.00 87.62 77 LEU A O 1
ATOM 636 N N . GLU A 1 78 ? 16.336 0.724 -22.487 1.00 85.81 78 GLU A N 1
ATOM 637 C CA . GLU A 1 78 ? 17.784 0.755 -22.262 1.00 85.81 78 GLU A CA 1
ATOM 638 C C . GLU A 1 78 ? 18.433 -0.587 -22.619 1.00 85.81 78 GLU A C 1
ATOM 640 O O . GLU A 1 78 ? 19.456 -0.594 -23.296 1.00 85.81 78 GLU A O 1
ATOM 645 N N . ALA A 1 79 ? 17.810 -1.713 -22.260 1.00 83.94 79 ALA A N 1
ATOM 646 C CA . ALA A 1 79 ? 18.342 -3.050 -22.533 1.00 83.94 79 ALA A CA 1
ATOM 647 C C . ALA A 1 79 ? 18.349 -3.437 -24.022 1.00 83.94 79 ALA A C 1
ATOM 649 O O . ALA A 1 79 ? 19.196 -4.219 -24.447 1.00 83.94 79 ALA A O 1
ATOM 650 N N . ILE A 1 80 ? 17.408 -2.916 -24.817 1.00 86.44 80 ILE A N 1
ATOM 651 C CA . ILE A 1 80 ? 17.295 -3.234 -26.254 1.00 86.44 80 ILE A CA 1
ATOM 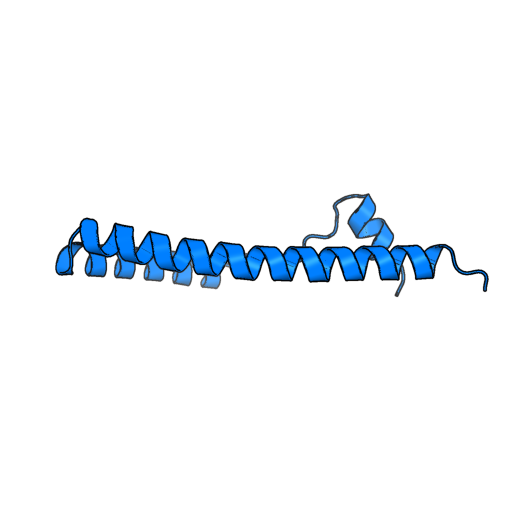652 C C . ILE A 1 80 ? 17.943 -2.188 -27.169 1.00 86.44 80 ILE A C 1
ATOM 654 O O . ILE A 1 80 ? 17.951 -2.373 -28.389 1.00 86.44 80 ILE A O 1
ATOM 658 N N . ARG A 1 81 ? 18.445 -1.068 -26.628 1.00 79.06 81 ARG A N 1
ATOM 659 C CA . ARG A 1 81 ? 19.169 -0.084 -27.441 1.00 79.06 81 ARG A CA 1
ATOM 660 C C . ARG A 1 81 ? 20.508 -0.678 -27.896 1.00 79.06 81 ARG A C 1
ATOM 662 O O . ARG A 1 81 ? 21.238 -1.208 -27.061 1.00 79.06 81 ARG A O 1
ATOM 669 N N . PRO A 1 82 ? 20.860 -0.567 -29.190 1.00 61.44 82 PRO A N 1
ATOM 670 C CA . PRO A 1 82 ? 22.213 -0.866 -29.633 1.00 61.44 82 PRO A CA 1
ATOM 671 C C . PRO A 1 82 ? 23.201 0.113 -28.983 1.00 61.44 82 PRO A C 1
ATOM 673 O O . PRO A 1 82 ? 22.853 1.280 -28.777 1.00 61.44 82 PRO A O 1
ATOM 676 N N . ALA A 1 83 ? 24.400 -0.384 -28.667 1.00 62.72 83 ALA A N 1
ATOM 677 C CA . ALA A 1 83 ? 25.529 0.421 -28.197 1.00 62.72 83 ALA A CA 1
ATOM 678 C C . ALA A 1 83 ? 25.943 1.501 -29.209 1.00 62.72 83 ALA A C 1
ATOM 680 O O . ALA A 1 83 ? 25.859 1.231 -30.431 1.00 62.72 83 ALA A O 1
#

Foldseek 3Di:
DPCPVVCVVVVVDDPDDDQDPVNVVVVVVVVVVLVVCCVVPNDVVVVVVVVVVVVVVVVVVVVVVVVVVVVVVVVVCVVPDDD

pLDDT: mean 88.84, std 9.17, range [51.09, 97.81]

Sequence (83 aa):
MDDILYALWNGDYDPTPERDREDKALSDQSAQFGSAVKEAFGLDFMDRWGEIEGERADRRAFQHYREGFRLGVRLVLEAIRPA

Radius of gyration: 19.68 Å; chains: 1; bounding box: 45×21×51 Å

Secondary structure (DSSP, 8-state):
--SHHHHHHHT----SPPP-HHHHHHHHHHHHHHHHHHHHH-HHHHHHHHHHHHHHHHHHHHHHHHHHHHHHHHHHHHHHS--